Protein AF-A0A2X2DJV5-F1 (afdb_monomer)

Organism: Proteus mirabilis (NCBI:txid584)

pLDDT: mean 90.92, std 6.99, range [50.06, 97.56]

Nearest PDB structures (foldseek):
  5u4q-assembly1_A  TM=9.018E-01  e=4.861E-15  Klebsiella pneumoniae
  1g1a-assembly1_A  TM=9.309E-01  e=8.376E-04  Salmonella enterica subsp. enterica serovar Typhimurium
  2hun-assembly1_B  TM=9.393E-01  e=3.033E-03  Pyrococcus horikoshii OT3
  6bi4-assembly2_C  TM=9.392E-01  e=5.971E-03  Bacillus anthracis str. Ames
  6bi4-assembly2_B  TM=9.378E-01  e=7.317E-03  Bacillus anthracis str. Ames

Structure (mmCIF, N/CA/C/O backbone):
data_AF-A0A2X2DJV5-F1
#
_entry.id   AF-A0A2X2DJV5-F1
#
loop_
_atom_site.group_PDB
_atom_site.id
_atom_site.type_symbol
_atom_site.label_atom_id
_atom_site.label_alt_id
_atom_site.label_comp_id
_atom_site.label_asym_id
_atom_site.label_entity_id
_atom_site.label_seq_id
_atom_site.pdbx_PDB_ins_code
_atom_site.Cartn_x
_atom_site.Cartn_y
_atom_site.Cartn_z
_atom_site.occupancy
_atom_site.B_iso_or_equiv
_atom_site.auth_seq_id
_atom_site.auth_comp_id
_atom_site.auth_asym_id
_atom_site.auth_atom_id
_atom_site.pdbx_PDB_model_num
ATOM 1 N N . MET A 1 1 ? -0.285 15.770 4.497 1.00 50.06 1 MET A N 1
ATOM 2 C CA . MET A 1 1 ? -1.052 15.040 3.466 1.00 50.06 1 MET A CA 1
ATOM 3 C C . MET A 1 1 ? -1.429 16.051 2.405 1.00 50.06 1 MET A C 1
ATOM 5 O O . MET A 1 1 ? -1.905 17.113 2.800 1.00 50.06 1 MET A O 1
ATOM 9 N N . PRO A 1 2 ? -1.136 15.776 1.127 1.00 64.12 2 PRO A N 1
ATOM 10 C CA . PRO A 1 2 ? -1.117 14.438 0.515 1.00 64.12 2 PRO A CA 1
ATOM 11 C C . PRO A 1 2 ? 0.266 13.755 0.491 1.00 64.12 2 PRO A C 1
ATOM 13 O O . PRO A 1 2 ? 1.278 14.433 0.622 1.00 64.12 2 PRO A O 1
ATOM 16 N N . PHE A 1 3 ? 0.286 12.419 0.407 1.00 77.50 3 PHE A N 1
ATOM 17 C CA . PHE A 1 3 ? 1.484 11.607 0.129 1.00 77.50 3 PHE A CA 1
ATOM 18 C C . PHE A 1 3 ? 1.500 11.242 -1.360 1.00 77.50 3 PHE A C 1
ATOM 20 O O . PHE A 1 3 ? 0.428 11.032 -1.927 1.00 77.50 3 PHE A O 1
ATOM 27 N N . SER A 1 4 ? 2.679 11.136 -1.974 1.00 82.56 4 SER A N 1
ATOM 28 C CA . SER A 1 4 ? 2.832 10.755 -3.382 1.00 82.56 4 SER A CA 1
ATOM 29 C C . SER A 1 4 ? 3.599 9.435 -3.533 1.00 82.56 4 SER A C 1
ATOM 31 O O . SER A 1 4 ? 4.559 9.202 -2.795 1.00 82.56 4 SER A O 1
ATOM 33 N N . PRO A 1 5 ? 3.259 8.568 -4.508 1.00 79.25 5 PRO A N 1
ATOM 34 C CA . PRO A 1 5 ? 4.075 7.392 -4.820 1.00 79.25 5 PRO A CA 1
ATOM 35 C C . PRO A 1 5 ? 5.502 7.764 -5.251 1.00 79.25 5 PRO A C 1
ATOM 37 O O . PRO A 1 5 ? 6.432 6.985 -5.030 1.00 79.25 5 PRO A O 1
ATOM 40 N N . HIS A 1 6 ? 5.684 8.973 -5.792 1.00 84.12 6 HIS A N 1
ATOM 41 C CA . HIS A 1 6 ? 6.982 9.524 -6.173 1.00 84.12 6 HIS A CA 1
ATOM 42 C C . HIS A 1 6 ? 7.835 9.968 -4.974 1.00 84.12 6 HIS A C 1
ATOM 44 O O . HIS A 1 6 ? 9.038 10.182 -5.135 1.00 84.12 6 HIS A O 1
ATOM 50 N N . ASP A 1 7 ? 7.252 10.076 -3.776 1.00 83.69 7 ASP A N 1
ATOM 51 C CA . ASP A 1 7 ? 7.999 10.420 -2.571 1.00 83.69 7 ASP A CA 1
ATOM 52 C C . ASP A 1 7 ? 8.845 9.231 -2.094 1.00 83.69 7 ASP A C 1
ATOM 54 O O . ASP A 1 7 ? 8.448 8.059 -2.140 1.00 83.69 7 ASP A O 1
ATOM 58 N N . GLN A 1 8 ? 10.038 9.533 -1.586 1.00 80.81 8 GLN A N 1
ATOM 59 C CA . GLN A 1 8 ? 10.913 8.524 -1.001 1.00 80.81 8 GLN A CA 1
ATOM 60 C C . GLN A 1 8 ? 10.416 8.092 0.385 1.00 80.81 8 GLN A C 1
ATOM 62 O O . GLN A 1 8 ? 10.139 8.914 1.253 1.00 80.81 8 GLN A O 1
ATOM 67 N N . ALA A 1 9 ? 10.406 6.780 0.626 1.00 82.88 9 ALA A N 1
ATOM 68 C CA . ALA A 1 9 ? 10.042 6.168 1.907 1.00 82.88 9 ALA A CA 1
ATOM 69 C C . ALA A 1 9 ? 11.251 5.472 2.565 1.00 82.88 9 ALA A C 1
ATOM 71 O O . ALA A 1 9 ? 11.166 4.326 3.003 1.00 82.88 9 ALA A O 1
ATOM 72 N N . ASN A 1 10 ? 12.404 6.146 2.581 1.00 83.44 10 ASN A N 1
ATOM 73 C CA . ASN A 1 10 ? 13.694 5.545 2.952 1.00 83.44 10 ASN A CA 1
ATOM 74 C C . ASN A 1 10 ? 13.986 5.553 4.466 1.00 83.44 10 ASN A C 1
ATOM 76 O O . ASN A 1 10 ? 14.939 4.916 4.906 1.00 83.44 10 ASN A O 1
ATOM 80 N N . HIS A 1 11 ? 13.153 6.224 5.268 1.00 86.88 11 HIS A N 1
ATOM 81 C CA . HIS A 1 11 ? 13.310 6.336 6.724 1.00 86.88 11 HIS A CA 1
ATOM 82 C C . HIS A 1 11 ? 12.062 5.818 7.464 1.00 86.88 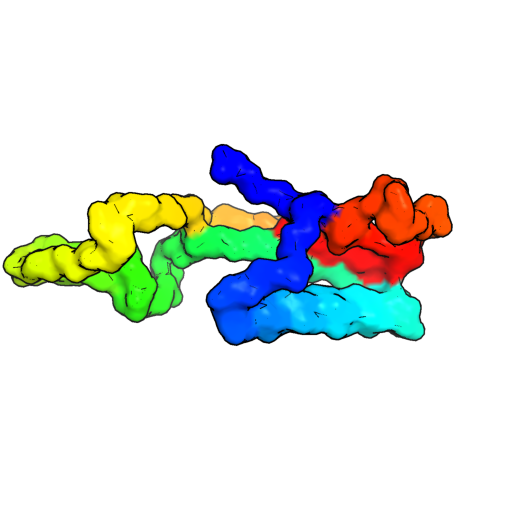11 HIS A C 1
ATOM 84 O O . HIS A 1 11 ? 11.270 6.608 7.982 1.00 86.88 11 HIS A O 1
ATOM 90 N N . PRO A 1 12 ? 11.830 4.492 7.488 1.00 87.56 12 PRO A N 1
ATOM 91 C CA . PRO A 1 12 ? 10.676 3.910 8.163 1.00 87.56 12 PRO A CA 1
ATOM 92 C C . PRO A 1 12 ? 10.778 4.069 9.686 1.00 87.56 12 PRO A C 1
ATOM 94 O O . PRO A 1 12 ? 11.773 3.696 10.298 1.00 87.56 12 PRO A O 1
ATOM 97 N N . VAL A 1 13 ? 9.706 4.557 10.314 1.00 88.75 13 VAL A N 1
ATOM 98 C CA . VAL A 1 13 ? 9.624 4.759 11.777 1.00 88.75 1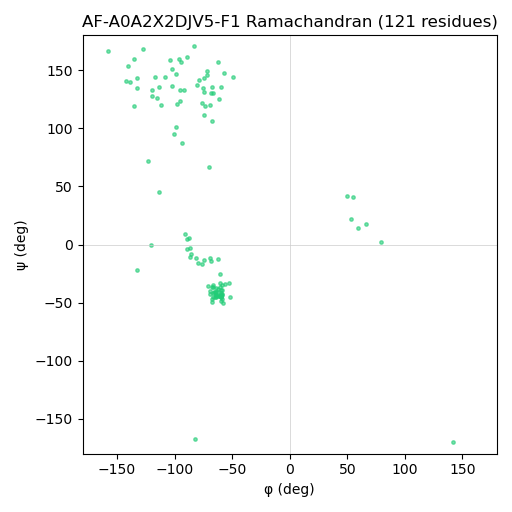3 VAL A CA 1
ATOM 99 C C . VAL A 1 13 ? 9.168 3.515 12.552 1.00 88.75 13 VAL A C 1
ATOM 101 O O . VAL A 1 13 ? 9.077 3.538 13.775 1.00 88.75 13 VAL A O 1
ATOM 104 N N . SER A 1 14 ? 8.845 2.422 11.856 1.00 89.75 14 SER A N 1
ATOM 105 C CA . SER A 1 14 ? 8.454 1.150 12.472 1.00 89.75 14 SER A CA 1
ATOM 106 C C . SER A 1 14 ? 9.058 -0.031 11.722 1.00 89.75 14 SER A C 1
ATOM 108 O O . SER A 1 14 ? 9.281 0.041 10.511 1.00 89.75 14 SER A O 1
ATOM 110 N N . LEU A 1 15 ? 9.257 -1.149 12.425 1.00 93.00 15 LEU A N 1
ATOM 111 C CA . LEU A 1 15 ? 9.753 -2.382 11.813 1.00 93.00 15 LEU A CA 1
ATOM 112 C C . LEU A 1 15 ? 8.813 -2.886 10.708 1.00 93.00 15 LEU A C 1
ATOM 114 O O . LEU A 1 15 ? 9.274 -3.308 9.656 1.00 93.00 15 LEU A O 1
ATOM 118 N N . TYR A 1 16 ? 7.498 -2.775 10.905 1.00 91.69 16 TYR A N 1
ATOM 119 C CA . TYR A 1 16 ? 6.515 -3.113 9.873 1.00 91.69 16 TYR A CA 1
ATOM 120 C C . TYR A 1 16 ? 6.683 -2.254 8.609 1.00 91.69 16 TYR A C 1
ATOM 122 O O . TYR A 1 16 ? 6.669 -2.777 7.498 1.00 91.69 16 TYR A O 1
ATOM 130 N N . ALA A 1 17 ? 6.887 -0.941 8.754 1.00 90.62 17 ALA A N 1
ATOM 131 C CA . ALA A 1 17 ? 7.152 -0.079 7.602 1.00 90.62 17 ALA A CA 1
ATOM 132 C C . ALA A 1 17 ? 8.471 -0.461 6.904 1.00 90.62 17 ALA A C 1
ATOM 134 O O . ALA A 1 17 ? 8.532 -0.478 5.676 1.00 90.62 17 ALA A O 1
ATOM 135 N N . ALA A 1 18 ? 9.497 -0.839 7.673 1.00 94.00 18 ALA A N 1
ATOM 136 C CA . ALA A 1 18 ? 10.769 -1.300 7.127 1.00 94.00 18 ALA A CA 1
ATOM 137 C C . ALA A 1 18 ? 10.621 -2.597 6.318 1.00 94.00 18 ALA A C 1
ATOM 139 O O . ALA A 1 18 ? 11.157 -2.685 5.215 1.00 94.00 18 ALA A O 1
ATOM 140 N N . THR A 1 19 ? 9.848 -3.578 6.798 1.00 96.12 19 THR A N 1
ATOM 141 C CA . THR A 1 19 ? 9.624 -4.827 6.049 1.00 96.12 19 THR A CA 1
ATOM 142 C C . THR A 1 19 ? 8.827 -4.594 4.768 1.00 96.12 19 THR A C 1
ATOM 144 O O . THR A 1 19 ? 9.136 -5.193 3.738 1.00 96.12 19 THR A O 1
ATOM 147 N N . LYS A 1 20 ? 7.851 -3.676 4.779 1.00 93.88 20 LYS A N 1
ATOM 148 C CA . LYS A 1 20 ? 7.135 -3.272 3.559 1.00 93.88 20 LYS A CA 1
ATOM 149 C C . LYS A 1 20 ? 8.051 -2.577 2.557 1.00 93.88 20 LYS A C 1
ATOM 151 O O . LYS A 1 20 ? 7.981 -2.898 1.373 1.00 93.88 20 LYS A O 1
ATOM 156 N N . LYS A 1 21 ? 8.959 -1.710 3.015 1.00 93.69 21 LYS A N 1
ATOM 157 C CA . LYS A 1 21 ? 9.937 -1.083 2.120 1.00 93.69 21 LYS A CA 1
ATOM 158 C C . LYS A 1 21 ? 10.934 -2.093 1.551 1.00 93.69 21 LYS A C 1
ATOM 160 O O . LYS A 1 21 ? 11.224 -2.049 0.359 1.00 93.69 21 LYS A O 1
ATOM 165 N N . ALA A 1 22 ? 11.413 -3.027 2.371 1.00 95.25 22 ALA A N 1
ATOM 166 C CA . ALA A 1 22 ? 12.283 -4.108 1.916 1.00 95.25 22 ALA A CA 1
ATOM 167 C C . ALA A 1 22 ? 11.610 -4.957 0.825 1.00 95.25 22 ALA A C 1
ATOM 169 O O . ALA A 1 22 ? 12.256 -5.304 -0.158 1.00 95.25 22 ALA A O 1
ATOM 170 N N . ASN A 1 23 ? 10.306 -5.228 0.945 1.00 96.12 23 ASN A N 1
ATOM 171 C CA . ASN A 1 23 ? 9.546 -5.929 -0.089 1.00 96.12 23 ASN A CA 1
ATOM 172 C C . ASN A 1 23 ? 9.551 -5.197 -1.442 1.00 96.12 23 ASN A C 1
ATOM 174 O O . ASN A 1 23 ? 9.775 -5.837 -2.464 1.00 96.12 23 ASN A O 1
ATOM 178 N N . GLU A 1 24 ? 9.362 -3.872 -1.461 1.00 95.06 24 GLU A N 1
ATOM 179 C CA . GLU A 1 24 ? 9.463 -3.086 -2.706 1.00 95.06 24 GLU A CA 1
ATOM 180 C C . GLU A 1 24 ? 10.851 -3.213 -3.350 1.00 95.06 24 GLU A C 1
ATOM 182 O O . GLU A 1 24 ? 10.963 -3.418 -4.555 1.00 95.06 24 GLU A O 1
ATOM 187 N N . LEU A 1 25 ? 11.916 -3.136 -2.543 1.00 94.81 25 LEU A N 1
ATOM 188 C CA . LEU A 1 25 ? 13.295 -3.250 -3.030 1.00 94.81 25 LEU A CA 1
ATOM 189 C C . LEU A 1 25 ? 13.598 -4.643 -3.596 1.00 94.81 25 LEU A C 1
ATOM 191 O 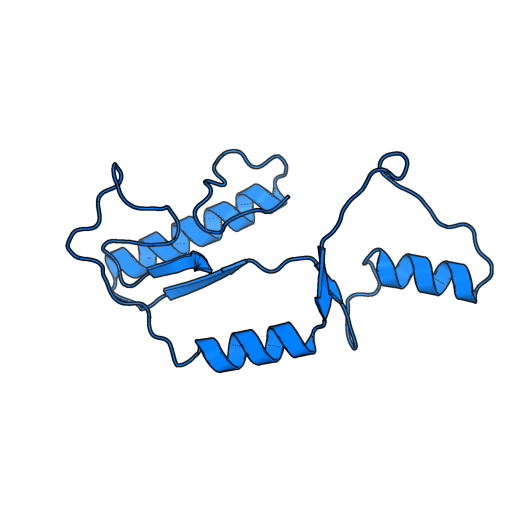O . LEU A 1 25 ? 14.252 -4.763 -4.633 1.00 94.81 25 LEU A O 1
ATOM 195 N N . MET A 1 26 ? 13.105 -5.696 -2.938 1.00 97.31 26 MET A N 1
ATOM 196 C CA . MET A 1 26 ? 13.237 -7.068 -3.430 1.00 97.31 26 MET A CA 1
ATOM 197 C C . MET A 1 26 ? 12.488 -7.254 -4.754 1.00 97.31 26 MET A C 1
ATOM 199 O O . MET A 1 26 ? 13.051 -7.811 -5.694 1.00 97.31 26 MET A O 1
ATOM 203 N N . ALA A 1 27 ? 11.258 -6.743 -4.856 1.00 96.94 27 ALA A N 1
ATOM 204 C CA . ALA A 1 27 ? 10.446 -6.828 -6.067 1.00 96.94 27 ALA A CA 1
ATOM 205 C C . ALA A 1 27 ? 11.093 -6.083 -7.249 1.00 96.94 27 ALA A C 1
ATOM 207 O O . ALA A 1 27 ? 11.198 -6.629 -8.347 1.00 96.94 27 ALA A O 1
ATOM 208 N N . HIS A 1 28 ? 11.606 -4.873 -7.008 1.00 95.56 28 HIS A N 1
ATOM 209 C CA . HIS A 1 28 ? 12.373 -4.115 -7.998 1.00 95.56 28 HIS A CA 1
ATOM 210 C C . HIS A 1 28 ? 13.620 -4.875 -8.468 1.00 95.56 28 HIS A C 1
ATOM 212 O O . HIS A 1 28 ? 13.837 -5.010 -9.672 1.00 95.56 28 HIS A O 1
ATOM 218 N N . SER A 1 29 ? 14.392 -5.438 -7.533 1.00 96.38 29 SER A N 1
ATOM 219 C CA . SER A 1 29 ? 15.600 -6.209 -7.856 1.00 96.38 29 SER A CA 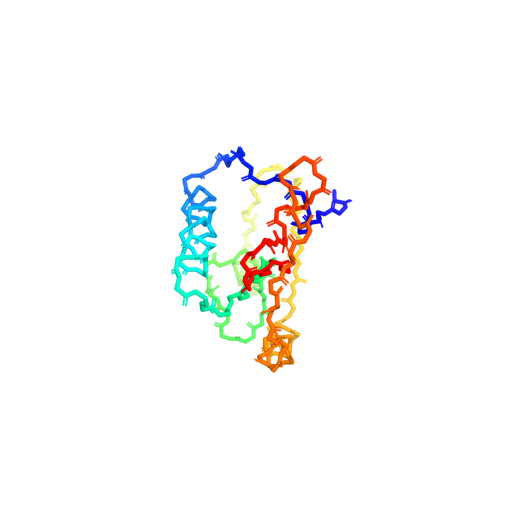1
ATOM 220 C C . SER A 1 29 ? 15.276 -7.417 -8.737 1.00 96.38 29 SER A C 1
ATOM 222 O O . SER A 1 29 ? 15.952 -7.651 -9.733 1.00 96.38 29 SER A O 1
ATOM 224 N N . TYR A 1 30 ? 14.207 -8.155 -8.423 1.00 97.56 30 TYR A N 1
ATOM 225 C CA . TYR A 1 30 ? 13.747 -9.280 -9.243 1.00 97.56 30 TYR A CA 1
ATOM 226 C C . TYR A 1 30 ? 13.289 -8.842 -10.638 1.00 97.56 30 TYR A C 1
ATOM 228 O O . TYR A 1 30 ? 13.652 -9.476 -11.628 1.00 97.56 30 TYR A O 1
ATOM 236 N N . SER A 1 31 ? 12.532 -7.747 -10.734 1.00 97.31 31 SER A N 1
ATOM 237 C CA . SER A 1 31 ? 12.116 -7.182 -12.021 1.00 97.31 31 SER A CA 1
ATOM 238 C C . SER A 1 31 ? 13.322 -6.799 -12.882 1.00 97.31 31 SER A C 1
ATOM 240 O O . SER A 1 31 ? 13.360 -7.106 -14.070 1.00 97.31 31 SER A O 1
ATOM 242 N N . HIS A 1 32 ? 14.349 -6.200 -12.277 1.00 95.00 32 HIS A N 1
ATOM 243 C CA . HIS A 1 32 ? 15.570 -5.811 -12.976 1.00 95.00 32 HIS A CA 1
ATOM 244 C C . HIS A 1 32 ? 16.411 -7.014 -13.425 1.00 95.00 32 HIS A C 1
ATOM 246 O O . HIS A 1 32 ? 16.908 -7.031 -14.546 1.00 95.00 32 HIS A O 1
ATOM 252 N N . LEU A 1 33 ? 16.559 -8.029 -12.568 1.00 96.94 33 LEU A N 1
ATOM 253 C CA . LEU A 1 33 ? 17.369 -9.216 -12.861 1.00 96.94 33 LEU A CA 1
ATOM 254 C C . LEU A 1 33 ? 16.733 -10.134 -13.910 1.00 96.94 33 LEU A C 1
ATOM 256 O O . LEU A 1 33 ? 17.451 -10.742 -14.701 1.00 96.94 33 LEU A O 1
ATOM 260 N N . TYR A 1 34 ? 15.404 -10.254 -13.904 1.00 97.50 34 TYR A N 1
ATOM 261 C CA . TYR A 1 34 ? 14.695 -11.275 -14.681 1.00 97.50 34 TYR A CA 1
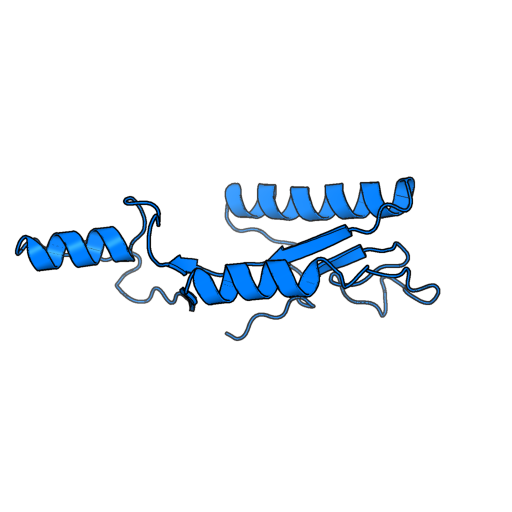ATOM 262 C C . TYR A 1 34 ? 13.705 -10.709 -15.702 1.00 97.50 34 TYR A C 1
ATOM 264 O O . TYR A 1 34 ? 13.044 -11.475 -16.397 1.00 97.50 34 TYR A O 1
ATOM 272 N N . GLY A 1 35 ? 13.567 -9.385 -15.793 1.00 95.88 35 GLY A N 1
ATOM 273 C CA . GLY A 1 35 ? 12.636 -8.737 -16.717 1.00 95.88 35 GLY A CA 1
ATOM 274 C C . GLY A 1 35 ? 11.162 -9.000 -16.402 1.00 95.88 35 GLY A C 1
ATOM 275 O O . GLY A 1 35 ? 10.319 -8.812 -17.274 1.00 95.88 35 GLY A O 1
ATOM 276 N N . ILE A 1 36 ? 10.836 -9.445 -15.184 1.00 96.75 36 ILE A N 1
ATOM 277 C CA . ILE A 1 36 ? 9.459 -9.750 -14.780 1.00 96.75 36 ILE A CA 1
ATOM 278 C C . ILE A 1 36 ? 8.701 -8.429 -14.573 1.00 96.75 36 ILE A C 1
ATOM 280 O O . ILE A 1 36 ? 9.094 -7.646 -13.694 1.00 96.75 36 ILE A O 1
ATOM 284 N N . PRO A 1 37 ? 7.614 -8.161 -15.325 1.00 96.88 37 PRO A N 1
ATOM 285 C CA . PRO A 1 37 ? 6.813 -6.964 -15.115 1.00 96.88 37 PRO A CA 1
ATOM 286 C C . PRO A 1 37 ? 6.209 -6.952 -13.713 1.00 96.88 37 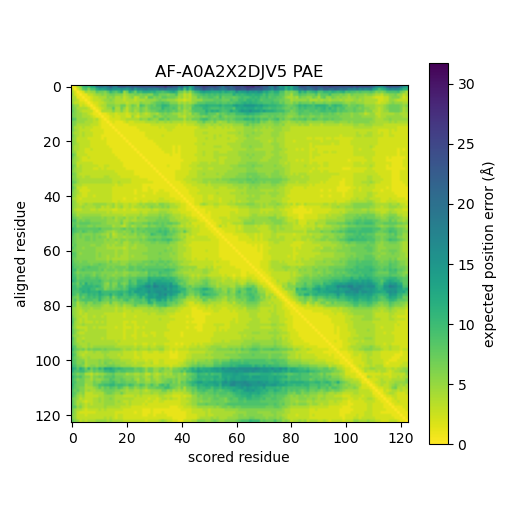PRO A C 1
ATOM 288 O O . PRO A 1 37 ? 5.573 -7.917 -13.296 1.00 96.88 37 PRO A O 1
ATOM 291 N N . THR A 1 38 ? 6.451 -5.880 -12.964 1.00 97.56 38 THR A N 1
ATOM 292 C CA . THR A 1 38 ? 6.121 -5.816 -11.537 1.00 97.56 38 THR A CA 1
ATOM 293 C C . THR A 1 38 ? 5.462 -4.490 -11.183 1.00 97.56 38 THR A C 1
ATOM 295 O O . THR A 1 38 ? 6.071 -3.428 -11.305 1.00 97.56 38 THR A O 1
ATOM 298 N N . THR A 1 39 ? 4.229 -4.567 -10.686 1.00 97.12 39 THR A N 1
ATOM 299 C CA . THR A 1 39 ? 3.461 -3.415 -10.204 1.00 97.12 39 THR A CA 1
ATOM 300 C C . THR A 1 39 ? 3.284 -3.515 -8.690 1.00 97.12 39 THR A C 1
ATOM 302 O O . THR A 1 39 ? 2.713 -4.480 -8.185 1.00 97.12 39 THR A O 1
ATOM 305 N N . GLY A 1 40 ? 3.782 -2.525 -7.953 1.00 95.81 40 GLY A N 1
ATOM 306 C CA . GLY A 1 40 ? 3.553 -2.360 -6.520 1.00 95.81 40 GLY A CA 1
ATOM 307 C C . GLY A 1 40 ? 2.397 -1.398 -6.263 1.00 95.81 40 GLY A C 1
ATOM 308 O O . GLY A 1 40 ? 2.369 -0.317 -6.838 1.00 95.81 40 GLY A O 1
ATOM 309 N N . LEU A 1 41 ? 1.466 -1.771 -5.383 1.00 94.75 41 LEU A N 1
ATOM 310 C CA . LEU A 1 41 ? 0.325 -0.934 -4.994 1.00 94.75 41 LEU A CA 1
ATOM 311 C C . LEU A 1 41 ? 0.432 -0.557 -3.514 1.00 94.75 41 LEU A C 1
ATOM 313 O O . LEU A 1 41 ? 0.554 -1.438 -2.654 1.00 94.75 41 LEU A O 1
ATOM 317 N N . ARG A 1 42 ? 0.377 0.740 -3.198 1.00 93.00 42 ARG A N 1
ATOM 318 C CA . ARG A 1 42 ? 0.409 1.246 -1.818 1.00 93.00 42 ARG A CA 1
ATOM 319 C C . ARG A 1 42 ? -0.991 1.603 -1.332 1.00 93.00 42 ARG A C 1
ATOM 321 O O . ARG A 1 42 ? -1.476 2.712 -1.523 1.00 93.00 42 ARG A O 1
ATOM 328 N N . PHE A 1 43 ? -1.633 0.670 -0.639 1.00 91.81 43 PHE A N 1
ATOM 329 C CA . PHE A 1 43 ? -2.951 0.924 -0.061 1.00 91.81 43 PHE A CA 1
ATOM 330 C C . PHE A 1 43 ? -2.885 1.733 1.234 1.00 91.81 43 PHE A C 1
ATOM 332 O O . PHE A 1 43 ? -2.037 1.502 2.102 1.00 91.81 43 PHE A O 1
ATOM 339 N N . PHE A 1 44 ? -3.852 2.637 1.381 1.00 89.44 44 PHE A N 1
ATOM 340 C CA . PHE A 1 44 ? -4.198 3.258 2.654 1.00 89.44 44 PHE A CA 1
ATOM 341 C C . PHE A 1 44 ? -5.126 2.338 3.461 1.00 89.44 44 PHE A C 1
ATOM 343 O O . PHE A 1 44 ? -5.237 1.141 3.187 1.00 89.44 44 PHE A O 1
ATOM 350 N N . THR A 1 45 ? -5.739 2.851 4.528 1.00 90.31 45 THR A N 1
ATOM 351 C CA . THR A 1 45 ? -6.504 2.015 5.458 1.00 90.31 45 THR A CA 1
ATOM 352 C C . THR A 1 45 ? -7.756 1.478 4.769 1.00 90.31 45 THR A C 1
ATOM 354 O O . THR A 1 45 ? -8.716 2.209 4.562 1.00 90.31 45 THR A O 1
ATOM 357 N N . VAL A 1 46 ? -7.773 0.192 4.431 1.00 93.44 46 VAL A N 1
ATOM 358 C CA . VAL A 1 46 ? -8.933 -0.420 3.769 1.00 93.44 46 VAL A CA 1
ATOM 359 C C . VAL A 1 46 ? -10.022 -0.758 4.789 1.00 93.44 46 VAL A C 1
ATOM 361 O O . VAL A 1 46 ? -9.722 -1.283 5.864 1.00 93.44 46 VAL A O 1
ATOM 364 N N . TYR A 1 47 ? -11.284 -0.482 4.458 1.00 94.19 47 TYR A N 1
ATOM 365 C CA . TYR A 1 47 ? -12.445 -0.859 5.270 1.00 94.19 47 TYR A CA 1
ATOM 366 C C . TYR A 1 47 ? -13.581 -1.441 4.424 1.00 94.19 47 TYR A C 1
ATOM 368 O O . TYR A 1 47 ? -13.653 -1.208 3.223 1.00 94.19 47 TYR A O 1
ATOM 376 N N . GLY A 1 48 ? -14.486 -2.186 5.061 1.00 93.50 48 GLY A N 1
ATOM 377 C CA . GLY A 1 48 ? -15.656 -2.776 4.411 1.00 93.50 48 GLY A CA 1
ATOM 378 C C . GLY A 1 48 ? -15.973 -4.182 4.925 1.00 93.50 48 GLY A C 1
ATOM 379 O O . GLY A 1 48 ? -15.393 -4.613 5.930 1.00 93.50 48 GLY A O 1
ATOM 380 N N . PRO A 1 49 ? -16.898 -4.899 4.265 1.00 93.69 49 PRO A N 1
ATOM 381 C CA . PRO A 1 49 ? -17.202 -6.295 4.563 1.00 93.69 49 PRO A CA 1
ATOM 382 C C . PRO A 1 49 ? -15.940 -7.162 4.645 1.00 93.69 49 PRO A C 1
ATOM 384 O O . PRO A 1 49 ? -14.970 -6.941 3.925 1.00 93.69 49 PRO A O 1
ATOM 387 N N . TRP A 1 50 ? -15.948 -8.135 5.561 1.00 91.50 50 TRP A N 1
ATOM 388 C CA . TRP A 1 50 ? -14.813 -9.034 5.839 1.00 91.50 50 TRP A CA 1
ATOM 389 C C . TRP A 1 50 ? -13.514 -8.341 6.281 1.00 91.50 50 TRP A C 1
ATOM 391 O O . TRP A 1 50 ? -12.454 -8.966 6.326 1.00 91.50 50 TRP A O 1
ATOM 401 N N . GLY A 1 51 ? -13.587 -7.062 6.656 1.00 88.62 51 GLY A N 1
ATOM 402 C CA . GLY A 1 51 ? -12.473 -6.358 7.270 1.00 88.62 51 GLY A CA 1
ATOM 403 C C . GLY A 1 51 ? -12.059 -6.984 8.605 1.00 88.62 51 GLY A C 1
ATOM 404 O O . GLY A 1 51 ? -12.829 -7.683 9.271 1.00 88.62 51 GLY A O 1
ATOM 405 N N . ARG A 1 52 ? -10.809 -6.744 9.010 1.00 91.50 52 ARG A N 1
ATOM 406 C CA . ARG A 1 52 ? -10.278 -7.382 10.216 1.00 91.50 52 ARG A CA 1
ATOM 407 C C . ARG A 1 52 ? -10.866 -6.748 11.486 1.00 91.50 52 ARG A C 1
ATOM 409 O O . ARG A 1 52 ? -10.808 -5.523 11.631 1.00 91.50 52 ARG A O 1
ATOM 416 N N . PRO A 1 53 ? -11.360 -7.550 12.445 1.00 89.75 53 PRO A N 1
ATOM 417 C CA . PRO A 1 53 ? -12.062 -7.045 13.628 1.00 89.75 53 PRO A CA 1
ATOM 418 C C . PRO A 1 53 ? -11.162 -6.269 14.603 1.00 89.75 53 PRO A C 1
ATOM 420 O O . PRO A 1 53 ? -11.662 -5.581 15.490 1.00 89.75 53 PRO A O 1
ATOM 423 N N . ASP A 1 54 ? -9.838 -6.369 14.464 1.00 88.50 54 ASP A N 1
ATOM 424 C CA . ASP A 1 54 ? -8.854 -5.657 15.280 1.00 88.50 54 ASP A CA 1
ATOM 425 C C . ASP A 1 54 ? -8.615 -4.202 14.834 1.00 88.50 54 ASP A C 1
ATOM 427 O O . ASP A 1 54 ? -7.996 -3.432 15.579 1.00 88.50 54 ASP A O 1
ATOM 431 N N . MET A 1 55 ? -9.112 -3.808 13.655 1.00 90.25 55 MET A N 1
ATOM 432 C CA . MET A 1 55 ? -8.951 -2.453 13.124 1.00 90.25 55 MET A CA 1
ATOM 433 C C . MET A 1 55 ? -9.808 -1.431 13.879 1.00 90.25 55 MET A C 1
ATOM 435 O O . MET A 1 55 ? -10.904 -1.732 14.353 1.00 90.25 55 MET A O 1
ATOM 439 N N . ALA A 1 56 ? -9.306 -0.193 13.950 1.00 88.81 56 ALA A N 1
ATOM 440 C CA . ALA A 1 56 ? -9.901 0.888 14.738 1.00 88.81 56 ALA A CA 1
ATOM 441 C C . ALA A 1 56 ? -11.398 1.089 14.456 1.00 88.81 56 ALA A C 1
ATOM 443 O O . ALA A 1 56 ? -12.181 1.154 15.395 1.00 88.81 56 ALA A O 1
ATOM 444 N N . LEU A 1 57 ? -11.810 1.093 13.184 1.00 89.00 57 LEU A N 1
ATOM 445 C CA . LEU A 1 57 ? -13.213 1.282 12.806 1.00 89.00 57 LEU A CA 1
ATOM 446 C C . LEU A 1 57 ? -14.143 0.213 13.405 1.00 89.00 57 LEU A C 1
ATOM 448 O O . LEU A 1 57 ? -15.169 0.558 13.978 1.00 89.00 57 LEU A O 1
ATOM 452 N N . PHE A 1 58 ? -13.753 -1.067 13.382 1.00 90.75 58 PHE A N 1
ATOM 453 C CA . PHE A 1 58 ? -14.557 -2.147 13.959 1.00 90.75 58 PHE A CA 1
ATOM 454 C C . PHE A 1 58 ? -14.599 -2.063 15.480 1.00 90.75 58 PHE A C 1
ATOM 456 O O . PHE A 1 58 ? -15.660 -2.257 16.074 1.00 90.75 58 PHE A O 1
ATOM 463 N N . LYS A 1 59 ? -13.468 -1.734 16.116 1.00 91.75 59 LYS A N 1
ATOM 464 C CA . LYS A 1 59 ? -13.410 -1.510 17.566 1.00 91.75 59 LYS A CA 1
ATOM 465 C C . LYS A 1 59 ? -14.334 -0.370 17.987 1.00 91.75 59 LYS A C 1
ATOM 467 O O . LYS A 1 59 ? -15.100 -0.536 18.931 1.00 91.75 59 LYS A O 1
ATOM 472 N N . PHE A 1 60 ? -14.308 0.744 17.260 1.00 92.31 60 PHE A N 1
ATOM 473 C CA . PHE A 1 60 ? -15.124 1.918 17.556 1.00 92.31 60 PHE A CA 1
ATOM 474 C C . PHE A 1 60 ? -16.609 1.629 17.343 1.00 92.31 60 PHE A C 1
ATOM 476 O O . PHE A 1 60 ? -17.400 1.839 18.256 1.00 92.31 60 PHE A O 1
ATOM 483 N N . THR A 1 61 ? -16.993 1.059 16.197 1.00 93.19 61 THR A N 1
ATOM 484 C CA . THR A 1 61 ? -18.387 0.673 15.933 1.00 93.19 61 THR A CA 1
ATOM 485 C C . THR A 1 61 ? -18.905 -0.319 16.976 1.00 93.19 61 THR A C 1
ATOM 487 O O . THR A 1 61 ? -20.007 -0.147 17.492 1.00 93.19 61 THR A O 1
ATOM 490 N N . LYS A 1 62 ? -18.103 -1.323 17.358 1.00 93.62 62 LYS A N 1
ATOM 491 C CA . LYS A 1 62 ? -18.472 -2.291 18.402 1.00 93.62 62 LYS A CA 1
ATOM 492 C C . LYS A 1 62 ? -18.641 -1.633 19.773 1.00 93.62 62 LYS A C 1
ATOM 494 O O . LYS A 1 62 ? -19.554 -2.011 20.504 1.00 93.62 62 LYS A O 1
ATOM 499 N N . ALA A 1 63 ? -17.776 -0.688 20.138 1.00 95.50 63 ALA A N 1
ATOM 500 C CA . ALA A 1 63 ? -17.888 0.044 21.396 1.00 95.50 63 ALA A CA 1
ATOM 501 C C . ALA A 1 63 ? -19.166 0.895 21.430 1.00 95.50 63 ALA A C 1
ATOM 503 O O . ALA A 1 63 ? -19.924 0.800 22.391 1.00 95.50 63 ALA A O 1
ATOM 504 N N . ILE A 1 64 ? -19.465 1.618 20.344 1.00 95.88 64 ILE A N 1
ATOM 505 C CA . ILE A 1 64 ? -20.681 2.435 20.204 1.00 95.88 64 ILE A CA 1
ATOM 506 C C . ILE A 1 64 ? -21.942 1.578 20.367 1.00 95.88 64 ILE A C 1
ATOM 508 O O . ILE A 1 64 ? -22.802 1.906 21.179 1.00 95.88 64 ILE A O 1
ATOM 512 N N . ILE A 1 65 ? -22.034 0.454 19.646 1.00 96.94 65 ILE A N 1
ATOM 513 C CA . ILE A 1 65 ? -23.201 -0.445 19.702 1.00 96.94 65 ILE A CA 1
ATOM 514 C C . ILE A 1 65 ? -23.414 -1.006 21.116 1.00 96.94 65 ILE A C 1
ATOM 516 O O . ILE A 1 65 ? -24.550 -1.152 21.557 1.00 96.94 65 ILE A O 1
ATOM 520 N N . ASN A 1 66 ? -22.332 -1.302 21.839 1.00 97.31 66 ASN A N 1
ATOM 521 C CA . ASN A 1 66 ? -22.388 -1.872 23.188 1.00 97.31 66 ASN A CA 1
ATOM 522 C C . ASN A 1 66 ? -22.392 -0.816 24.308 1.00 97.31 66 ASN A C 1
ATOM 524 O O . ASN A 1 66 ? -22.220 -1.174 25.477 1.00 97.31 66 ASN A O 1
ATOM 528 N N . ASN A 1 67 ? -22.536 0.469 23.965 1.00 96.81 67 ASN A N 1
ATOM 529 C CA . ASN A 1 67 ? -22.455 1.595 24.896 1.00 96.81 67 ASN A CA 1
ATOM 530 C C . ASN A 1 67 ? -21.200 1.547 25.798 1.00 96.81 67 ASN A C 1
ATOM 532 O O . ASN A 1 67 ? -21.270 1.764 27.007 1.00 96.81 67 ASN A O 1
ATOM 536 N N . GLN A 1 68 ? -20.056 1.194 25.207 1.00 97.56 68 GLN A N 1
ATOM 537 C CA . GLN A 1 68 ? -18.752 1.144 25.867 1.00 97.56 68 GLN A CA 1
ATOM 538 C C . GLN A 1 68 ? -17.911 2.376 25.503 1.00 97.56 68 GLN A C 1
ATOM 540 O O . GLN A 1 68 ? -18.049 2.903 24.394 1.00 97.56 68 GLN A O 1
ATOM 545 N N . PRO A 1 69 ? -17.003 2.821 26.391 1.00 94.81 69 PRO A N 1
ATOM 546 C CA . PRO A 1 69 ? -16.040 3.869 26.069 1.00 94.81 69 PRO A CA 1
ATOM 547 C C . PRO A 1 69 ? -15.177 3.516 24.849 1.00 94.81 69 PRO A C 1
ATOM 549 O O . PRO A 1 69 ? -14.848 2.352 24.616 1.00 94.81 69 PRO A O 1
ATOM 552 N N . ILE A 1 70 ? -14.794 4.536 24.079 1.00 92.69 70 ILE A N 1
ATOM 553 C CA . ILE A 1 70 ? -13.878 4.396 22.943 1.00 92.69 70 ILE A CA 1
ATOM 554 C C . ILE A 1 70 ? -12.458 4.712 23.408 1.00 92.69 70 ILE A C 1
ATOM 556 O O . ILE A 1 70 ? -12.187 5.818 23.874 1.00 92.69 70 ILE A O 1
ATOM 560 N N . ASP A 1 71 ? -11.541 3.770 23.205 1.00 87.44 71 ASP A N 1
ATOM 561 C CA . ASP A 1 71 ? -10.118 3.992 23.447 1.00 87.44 71 ASP A CA 1
ATOM 562 C C . ASP A 1 71 ? -9.517 4.872 22.346 1.00 87.44 71 ASP A C 1
ATOM 564 O O . ASP A 1 71 ? -9.379 4.462 21.187 1.00 87.44 71 ASP A O 1
ATOM 568 N N . ILE A 1 72 ? -9.144 6.097 22.713 1.00 85.12 72 ILE A N 1
ATOM 569 C CA . ILE A 1 72 ? -8.504 7.054 21.813 1.00 85.12 72 ILE A CA 1
ATOM 570 C C . ILE A 1 72 ? -6.992 7.007 22.024 1.00 85.12 72 ILE A C 1
ATOM 572 O O . ILE A 1 72 ? -6.480 7.290 23.105 1.00 85.12 72 ILE A O 1
ATOM 576 N N . TYR A 1 73 ? -6.264 6.701 20.955 1.00 82.94 73 TYR A N 1
ATOM 577 C CA . TYR A 1 73 ? -4.804 6.736 20.933 1.00 82.94 73 TYR A CA 1
ATOM 578 C C . TYR A 1 73 ? -4.296 8.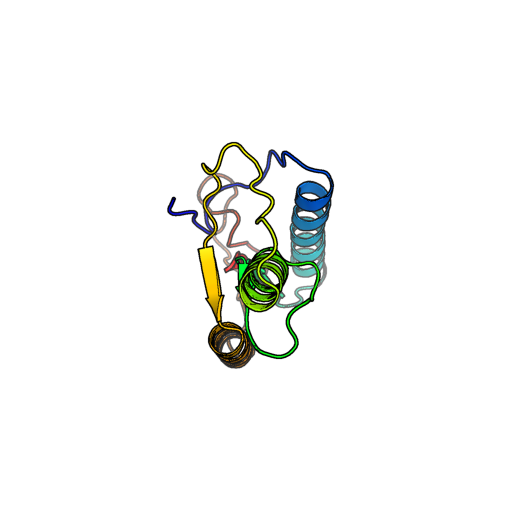069 20.370 1.00 82.94 73 TYR A C 1
ATOM 580 O O . TYR A 1 73 ? -5.007 8.762 19.638 1.00 82.94 73 TYR A O 1
ATOM 588 N N . ASN A 1 74 ? -3.040 8.414 20.675 1.00 80.31 74 ASN A N 1
ATOM 589 C CA . ASN A 1 74 ? -2.364 9.605 20.143 1.00 80.31 74 ASN A CA 1
ATOM 590 C C . ASN A 1 74 ? -3.134 10.918 20.399 1.00 80.31 74 ASN A C 1
ATOM 592 O O . ASN A 1 74 ? -3.270 11.742 19.497 1.00 80.31 74 ASN A O 1
ATOM 596 N N . HIS A 1 75 ? -3.705 11.067 21.601 1.00 84.44 75 HIS A N 1
ATOM 597 C CA . HIS A 1 75 ? -4.452 12.258 22.038 1.00 84.44 75 HIS A CA 1
ATOM 598 C C . HIS A 1 75 ? -5.586 12.702 21.089 1.00 84.44 75 HIS A C 1
ATOM 600 O O . HIS A 1 75 ? -5.996 13.855 21.111 1.00 84.44 75 HIS A O 1
ATOM 606 N N . GLY A 1 76 ? -6.101 11.798 20.247 1.00 78.81 76 GLY A N 1
ATOM 607 C CA . GLY A 1 76 ? -7.148 12.114 19.270 1.00 78.81 76 GLY A CA 1
ATOM 608 C C . GLY A 1 76 ? -6.654 12.818 18.003 1.00 78.81 76 GLY A C 1
ATOM 609 O O . GLY A 1 76 ? -7.451 13.092 17.113 1.00 78.81 76 GLY A O 1
ATOM 610 N N . GLU A 1 77 ? -5.349 13.049 17.856 1.00 80.69 77 GLU A N 1
ATOM 611 C CA . GLU A 1 77 ? -4.774 13.745 16.695 1.00 80.69 77 GLU A CA 1
ATOM 612 C C . GLU A 1 77 ? -4.457 12.806 15.519 1.00 80.69 77 GLU A C 1
ATOM 614 O O . GLU A 1 77 ? -3.859 13.197 14.513 1.00 80.69 77 GLU A O 1
ATOM 619 N N . MET A 1 78 ? -4.828 11.529 15.634 1.00 78.31 78 MET A N 1
ATOM 620 C CA . MET A 1 78 ? -4.555 10.544 14.599 1.00 78.31 78 MET A CA 1
ATOM 621 C C . MET A 1 78 ? -5.395 10.820 13.347 1.00 78.31 78 MET A C 1
ATOM 623 O O . MET A 1 78 ? -6.618 10.727 13.366 1.00 78.31 78 MET A O 1
ATOM 627 N N . LYS A 1 79 ? -4.718 11.059 12.221 1.00 80.00 79 LYS A N 1
ATOM 628 C CA . LYS A 1 79 ? -5.338 11.118 10.892 1.00 80.00 79 LYS A CA 1
ATOM 629 C C . LYS A 1 79 ? -5.075 9.820 10.134 1.00 80.00 79 LYS A C 1
ATOM 631 O O . LYS A 1 79 ? -3.964 9.276 10.162 1.00 80.00 79 LYS A O 1
ATOM 636 N N . ARG A 1 80 ? -6.110 9.303 9.479 1.00 83.12 80 ARG A N 1
ATOM 637 C CA . ARG A 1 80 ? -6.053 8.128 8.606 1.00 83.12 80 ARG A CA 1
ATOM 638 C C . ARG A 1 80 ? -6.895 8.404 7.377 1.00 83.12 80 ARG A C 1
ATOM 640 O O . ARG A 1 80 ? -7.968 8.983 7.493 1.00 83.12 80 ARG A O 1
ATOM 647 N N . ASP A 1 81 ? -6.373 7.978 6.240 1.00 87.25 81 ASP A N 1
ATOM 648 C CA . ASP A 1 81 ? -7.129 7.907 5.002 1.00 87.25 81 ASP A CA 1
ATOM 649 C C . ASP A 1 81 ? -7.748 6.509 4.903 1.00 87.25 81 ASP A C 1
ATOM 651 O O . ASP A 1 81 ? -7.065 5.515 5.205 1.00 87.25 81 ASP A O 1
ATOM 655 N N . PHE A 1 82 ? -9.037 6.460 4.572 1.00 90.31 82 PHE A N 1
ATOM 656 C CA . PHE A 1 82 ? -9.833 5.242 4.512 1.00 90.31 82 PHE A CA 1
ATOM 657 C C . PHE A 1 82 ? -10.369 5.040 3.101 1.00 90.31 82 PHE A C 1
ATOM 659 O O . PHE A 1 82 ? -11.033 5.914 2.554 1.00 90.31 82 PHE A O 1
ATOM 666 N N . THR A 1 83 ? -10.144 3.853 2.550 1.00 93.25 83 THR A N 1
ATOM 667 C CA . THR A 1 83 ? -10.611 3.478 1.210 1.00 93.25 83 THR A CA 1
ATOM 668 C C . THR A 1 83 ? -11.530 2.273 1.326 1.00 93.25 83 THR A C 1
ATOM 670 O O . THR A 1 83 ? -11.213 1.322 2.049 1.00 93.25 83 THR A O 1
ATOM 673 N N . TYR A 1 84 ? -12.687 2.317 0.666 1.00 95.50 84 TYR A N 1
ATOM 674 C CA . TYR A 1 84 ? -13.632 1.211 0.727 1.00 95.50 84 TYR A CA 1
ATOM 675 C C . TYR A 1 84 ? -13.097 0.017 -0.072 1.00 95.50 84 TYR A C 1
ATOM 677 O O . TYR A 1 84 ? -12.394 0.171 -1.069 1.00 95.50 84 TYR A O 1
ATOM 685 N N . VAL A 1 85 ? -13.382 -1.197 0.399 1.00 96.19 85 VAL A N 1
ATOM 686 C CA . VAL A 1 85 ? -12.809 -2.427 -0.161 1.00 96.19 85 VAL A CA 1
ATOM 687 C C . VAL A 1 85 ? -13.173 -2.635 -1.632 1.00 96.19 85 VAL A C 1
ATOM 689 O O . VAL A 1 85 ? -12.340 -3.132 -2.385 1.00 96.19 85 VAL A O 1
ATOM 692 N N . GLU A 1 86 ? -14.363 -2.219 -2.070 1.00 97.19 86 GLU A N 1
ATOM 693 C CA . GLU A 1 86 ? -14.768 -2.357 -3.475 1.00 97.19 86 GLU A CA 1
ATOM 694 C C . GLU A 1 86 ? -13.943 -1.459 -4.404 1.00 97.19 86 GLU A C 1
ATOM 696 O O . GLU A 1 86 ? -13.530 -1.930 -5.462 1.00 97.19 86 GLU A O 1
ATOM 701 N N . ASP A 1 87 ? -13.578 -0.246 -3.972 1.00 96.38 87 ASP A N 1
ATOM 702 C CA . ASP A 1 87 ? -12.702 0.647 -4.747 1.00 96.38 87 ASP A CA 1
ATOM 703 C C . ASP A 1 87 ? -11.309 0.019 -4.947 1.00 96.38 87 ASP A C 1
ATOM 705 O O . ASP A 1 87 ? -10.700 0.114 -6.014 1.00 96.38 87 ASP A O 1
ATOM 709 N N . ILE A 1 88 ? -10.798 -0.668 -3.916 1.00 96.00 88 ILE A N 1
ATOM 710 C CA . ILE A 1 88 ? -9.517 -1.384 -3.981 1.00 96.00 88 ILE A CA 1
ATOM 711 C C . ILE A 1 88 ? -9.606 -2.567 -4.942 1.00 96.00 88 ILE A C 1
ATOM 713 O O . ILE A 1 88 ? -8.711 -2.753 -5.7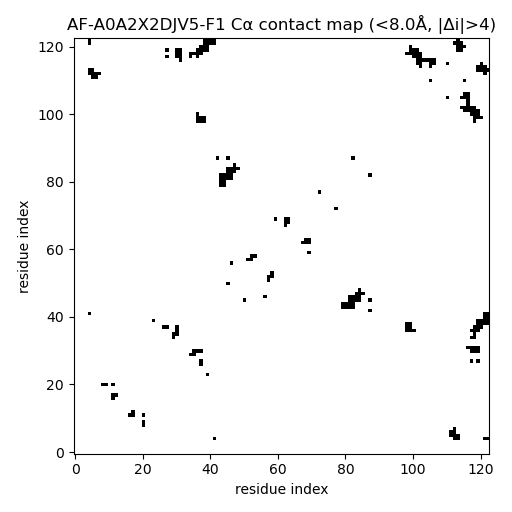67 1.00 96.00 88 ILE A O 1
ATOM 717 N N . VAL A 1 89 ? -10.668 -3.370 -4.844 1.00 96.62 89 VAL A N 1
ATOM 718 C CA . VAL A 1 89 ? -10.881 -4.528 -5.723 1.00 96.62 89 VAL A CA 1
ATOM 719 C C . VAL A 1 89 ? -10.994 -4.079 -7.177 1.00 96.62 89 VAL A C 1
ATOM 721 O O . VAL A 1 89 ? -10.360 -4.669 -8.054 1.00 96.62 89 VAL A O 1
ATOM 724 N N . GLU A 1 90 ? -11.741 -3.009 -7.435 1.00 96.94 90 GLU A N 1
ATOM 725 C CA . GLU A 1 90 ? -11.846 -2.409 -8.758 1.00 96.94 90 GLU A CA 1
ATOM 726 C C . GLU A 1 90 ? -10.477 -1.941 -9.272 1.00 96.94 90 GLU A C 1
ATOM 728 O O . GLU A 1 90 ? -10.086 -2.294 -10.387 1.00 96.94 90 GLU A O 1
ATOM 733 N N . GLY A 1 91 ? -9.718 -1.201 -8.457 1.00 95.62 91 GLY A N 1
ATOM 734 C CA . GLY A 1 91 ? -8.385 -0.717 -8.818 1.00 95.62 91 GLY A CA 1
ATOM 735 C C . GLY A 1 91 ? -7.404 -1.847 -9.142 1.00 95.62 91 GLY A C 1
ATOM 736 O O . GLY A 1 91 ? -6.718 -1.795 -10.163 1.00 95.62 91 GLY A O 1
ATOM 737 N N . VAL A 1 92 ? -7.380 -2.902 -8.320 1.00 96.88 92 VAL A N 1
ATOM 738 C CA . VAL A 1 92 ? -6.558 -4.105 -8.545 1.00 96.88 92 VAL A CA 1
ATOM 739 C C . VAL A 1 92 ? -6.963 -4.822 -9.832 1.00 96.88 92 VAL A C 1
ATOM 741 O O . VAL A 1 92 ? -6.101 -5.263 -10.588 1.00 96.88 92 VAL A O 1
ATOM 744 N N . THR A 1 93 ? -8.263 -4.920 -10.105 1.00 97.31 93 THR A N 1
ATOM 745 C CA . THR A 1 93 ? -8.761 -5.580 -11.318 1.00 97.31 93 THR A CA 1
ATOM 746 C C . THR A 1 93 ? -8.365 -4.793 -12.565 1.00 97.31 93 THR A C 1
ATOM 748 O O . THR A 1 93 ? -7.854 -5.368 -13.519 1.00 97.31 93 THR A O 1
ATOM 751 N N . ARG A 1 94 ? -8.536 -3.466 -12.551 1.00 96.62 94 ARG A N 1
ATOM 752 C CA . ARG A 1 94 ? -8.210 -2.597 -13.693 1.00 96.62 94 ARG A CA 1
ATOM 753 C C . ARG A 1 94 ? -6.712 -2.536 -13.988 1.00 96.62 94 ARG A C 1
ATOM 755 O O . ARG A 1 94 ? -6.333 -2.418 -15.148 1.00 96.62 94 ARG A O 1
ATOM 762 N N . ILE A 1 95 ? -5.861 -2.584 -12.961 1.00 96.44 95 ILE A N 1
ATOM 763 C CA . ILE A 1 95 ? -4.408 -2.483 -13.155 1.00 96.44 95 ILE A CA 1
ATOM 764 C C . ILE A 1 95 ? -3.769 -3.796 -13.617 1.00 96.44 95 ILE A C 1
ATOM 766 O O . ILE A 1 95 ? -2.651 -3.769 -14.122 1.00 96.44 95 ILE A O 1
ATOM 770 N N . ALA A 1 96 ? -4.459 -4.934 -13.483 1.00 94.94 96 ALA A N 1
ATOM 771 C CA . ALA A 1 96 ? -3.924 -6.243 -13.857 1.00 94.94 96 ALA A CA 1
ATOM 772 C C . ALA A 1 96 ? -3.466 -6.311 -15.328 1.00 94.94 96 ALA A C 1
ATOM 774 O O . ALA A 1 96 ? -2.450 -6.939 -15.621 1.00 94.94 96 ALA A O 1
ATOM 775 N N . ASP A 1 97 ? -4.160 -5.602 -16.222 1.00 95.19 97 ASP A N 1
ATOM 776 C CA . ASP A 1 97 ? -3.840 -5.547 -17.654 1.00 95.19 97 ASP A CA 1
ATOM 777 C C . ASP A 1 97 ? -2.854 -4.418 -18.020 1.00 95.19 97 ASP A C 1
ATOM 779 O O . ASP A 1 97 ? -2.420 -4.298 -19.168 1.00 95.19 97 ASP A O 1
ATOM 783 N N . VAL A 1 98 ? -2.467 -3.577 -17.055 1.00 96.62 98 VAL A N 1
ATOM 784 C CA . VAL A 1 98 ? -1.537 -2.459 -17.262 1.00 96.62 98 VAL A CA 1
ATOM 785 C C . VAL A 1 98 ? -0.119 -2.915 -16.934 1.00 96.62 98 VAL A C 1
ATOM 787 O O . VAL A 1 98 ? 0.378 -2.774 -15.815 1.00 96.62 98 VAL A O 1
ATOM 790 N N . ILE A 1 99 ? 0.543 -3.478 -17.942 1.00 96.38 99 ILE A N 1
ATOM 791 C CA . ILE A 1 99 ? 1.879 -4.059 -17.800 1.00 96.38 99 ILE A CA 1
ATOM 792 C C . ILE A 1 99 ? 2.936 -2.939 -17.735 1.00 96.38 99 ILE A C 1
ATOM 794 O O . ILE A 1 99 ? 3.050 -2.154 -18.681 1.00 96.38 99 ILE A O 1
ATOM 798 N N . PRO A 1 100 ? 3.742 -2.850 -16.660 1.00 95.56 100 PRO A N 1
ATOM 799 C CA . PRO A 1 100 ? 4.794 -1.849 -16.558 1.00 95.56 100 PRO A CA 1
ATOM 800 C C . PRO A 1 100 ? 5.903 -2.119 -17.577 1.00 95.56 100 PRO A C 1
ATOM 802 O O . PRO A 1 100 ? 6.371 -3.246 -17.739 1.00 95.56 100 PRO A O 1
ATOM 805 N N . THR A 1 101 ? 6.354 -1.061 -18.244 1.00 94.69 101 THR A N 1
ATOM 806 C CA . THR A 1 101 ? 7.426 -1.114 -19.241 1.00 94.69 101 THR A CA 1
ATOM 807 C C . THR A 1 101 ? 8.695 -0.466 -18.708 1.00 94.69 101 THR A C 1
ATOM 809 O O . THR A 1 101 ? 8.635 0.552 -18.019 1.00 94.69 101 THR A O 1
ATOM 812 N N . ALA A 1 102 ? 9.846 -1.022 -19.078 1.00 93.56 102 ALA A N 1
ATOM 813 C CA . ALA A 1 102 ? 11.146 -0.440 -18.768 1.00 93.56 102 ALA A CA 1
ATOM 814 C C . ALA A 1 102 ? 11.301 0.966 -19.371 1.00 93.56 102 ALA A C 1
ATOM 816 O O . ALA A 1 102 ? 10.999 1.179 -20.547 1.00 93.56 102 ALA A O 1
ATOM 817 N N . GLN A 1 103 ? 11.824 1.911 -18.589 1.00 90.94 103 GLN A N 1
ATOM 818 C CA . GLN A 1 103 ? 12.175 3.249 -19.067 1.00 90.94 103 GLN A CA 1
ATOM 819 C C . GLN A 1 103 ? 13.680 3.321 -19.353 1.00 90.94 103 GLN A C 1
ATOM 821 O O . GLN A 1 103 ? 14.486 3.458 -18.435 1.00 90.94 103 GLN A O 1
ATOM 826 N N . GLN A 1 104 ? 14.068 3.226 -20.629 1.00 84.25 104 GLN A N 1
ATOM 827 C CA . GLN A 1 104 ? 15.482 3.160 -21.039 1.00 84.25 104 GLN A CA 1
ATOM 828 C C . GLN A 1 104 ? 16.304 4.377 -20.586 1.00 84.25 104 GLN A C 1
ATOM 830 O O . GLN A 1 104 ? 17.460 4.222 -20.199 1.00 84.25 104 GLN A O 1
ATOM 835 N N . ASP A 1 105 ? 15.692 5.561 -20.557 1.00 87.19 105 ASP A N 1
ATOM 836 C CA . ASP A 1 105 ? 16.359 6.808 -20.166 1.00 87.19 105 ASP A CA 1
ATOM 837 C C . ASP A 1 105 ? 16.295 7.096 -18.657 1.00 87.19 105 ASP A C 1
ATOM 839 O O . ASP A 1 105 ? 16.733 8.158 -18.204 1.00 87.19 105 ASP A O 1
ATOM 843 N N . TRP A 1 106 ? 15.756 6.171 -17.855 1.00 91.56 106 TRP A N 1
ATOM 844 C CA . TRP A 1 106 ? 15.632 6.366 -16.414 1.00 91.56 106 TRP A CA 1
ATOM 845 C C . TRP A 1 106 ? 17.006 6.416 -15.740 1.00 91.56 106 TRP A C 1
ATOM 847 O O . TRP A 1 106 ? 17.854 5.538 -15.919 1.00 91.56 106 TRP A O 1
ATOM 857 N N . LYS A 1 107 ? 17.217 7.438 -14.905 1.00 86.50 107 LYS A N 1
ATOM 858 C CA . LYS A 1 107 ? 18.435 7.618 -14.103 1.00 86.50 107 LYS A CA 1
ATOM 859 C C . LYS A 1 107 ? 18.066 7.951 -12.670 1.00 86.50 107 LYS A C 1
ATOM 861 O O . LYS A 1 107 ? 17.181 8.769 -12.446 1.00 86.50 107 LYS A O 1
ATOM 866 N N . VAL A 1 108 ? 18.837 7.444 -11.709 1.00 83.38 108 VAL A N 1
ATOM 867 C CA . VAL A 1 108 ? 18.642 7.713 -10.269 1.00 83.38 108 VAL A CA 1
ATOM 868 C C . VAL A 1 108 ? 18.576 9.215 -9.948 1.00 83.38 108 VAL A C 1
ATOM 870 O O . VAL A 1 108 ? 17.847 9.618 -9.051 1.00 83.38 108 VAL A O 1
ATOM 873 N N . SER A 1 109 ? 19.311 10.054 -10.683 1.00 84.50 109 SER A N 1
ATOM 874 C CA . SER A 1 109 ? 19.369 11.504 -10.457 1.00 84.50 109 SER A CA 1
ATOM 875 C C . SER A 1 109 ? 18.153 12.293 -10.953 1.00 84.50 109 SER A C 1
ATOM 877 O O . SER A 1 109 ? 18.007 13.453 -10.583 1.00 84.50 109 SER A O 1
ATOM 879 N N . THR A 1 110 ? 17.323 11.712 -11.822 1.00 82.31 110 THR A N 1
ATOM 880 C CA . THR A 1 110 ? 16.223 12.429 -12.508 1.00 82.31 110 THR A CA 1
ATOM 881 C C . THR A 1 110 ? 14.893 11.683 -12.468 1.00 82.31 110 THR A C 1
ATOM 883 O O . THR A 1 110 ? 13.842 12.298 -12.615 1.00 82.31 110 THR A O 1
ATOM 886 N N . GLY A 1 111 ? 14.929 10.370 -12.261 1.00 81.12 111 GLY A N 1
ATOM 887 C CA . GLY A 1 111 ? 13.760 9.521 -12.122 1.00 81.12 111 GLY A CA 1
ATOM 888 C C . GLY A 1 111 ? 13.196 9.525 -10.705 1.00 81.12 111 GLY A C 1
ATOM 889 O O . GLY A 1 111 ? 13.801 10.030 -9.758 1.00 81.12 111 GLY A O 1
ATOM 890 N N . THR A 1 112 ? 12.019 8.922 -10.560 1.00 86.44 112 THR A N 1
ATOM 891 C CA . THR A 1 112 ? 11.355 8.765 -9.262 1.00 86.44 112 THR A CA 1
ATOM 892 C C . THR A 1 112 ? 11.492 7.328 -8.753 1.00 86.44 112 THR A C 1
ATOM 894 O O . THR A 1 112 ? 11.682 6.417 -9.562 1.00 86.44 112 THR A O 1
ATOM 897 N N . PRO A 1 113 ? 11.343 7.080 -7.438 1.00 84.38 113 PRO A N 1
ATOM 898 C CA . PRO A 1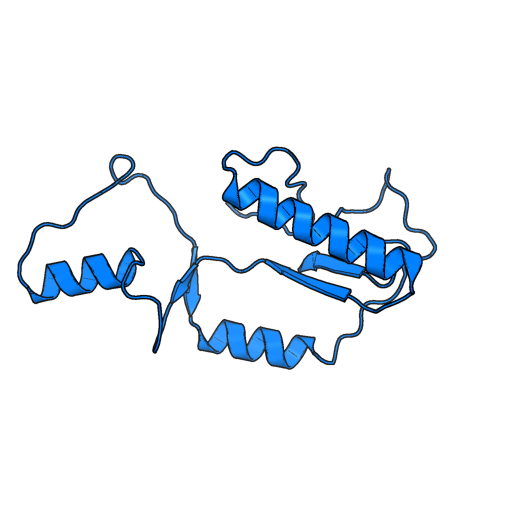 113 ? 11.294 5.725 -6.880 1.00 84.38 113 PRO A CA 1
ATOM 899 C C . PRO A 1 113 ? 10.113 4.880 -7.384 1.00 84.38 113 PRO A C 1
ATOM 901 O O . PRO A 1 113 ? 10.070 3.681 -7.110 1.00 84.38 113 PRO A O 1
ATOM 904 N N . ALA A 1 114 ? 9.139 5.506 -8.050 1.00 89.69 114 ALA A N 1
ATOM 905 C CA . ALA A 1 114 ? 7.952 4.851 -8.580 1.00 89.69 114 ALA A CA 1
ATOM 906 C C . ALA A 1 114 ? 8.151 4.271 -9.988 1.00 89.69 114 ALA A C 1
ATOM 908 O O . ALA A 1 114 ? 7.302 3.509 -10.438 1.00 89.69 114 ALA A O 1
ATOM 909 N N . ASP A 1 115 ? 9.252 4.601 -10.666 1.00 91.38 115 ASP A N 1
ATOM 910 C CA . ASP A 1 115 ? 9.581 4.129 -12.013 1.00 91.38 115 ASP A CA 1
ATOM 911 C C . ASP A 1 115 ? 10.992 3.526 -12.043 1.00 91.38 115 ASP A C 1
ATOM 913 O O . ASP A 1 115 ? 11.771 3.682 -11.097 1.00 91.38 115 ASP A O 1
ATOM 917 N N . SER A 1 116 ? 11.349 2.836 -13.130 1.00 93.12 116 SER A N 1
ATOM 918 C CA . SER A 1 116 ? 12.682 2.256 -13.270 1.00 93.12 116 SER A CA 1
ATOM 919 C C . SER A 1 116 ? 13.105 1.987 -14.717 1.00 93.12 116 SER A C 1
ATOM 921 O O . SER A 1 116 ? 12.287 1.939 -15.633 1.00 93.12 116 SER A O 1
ATOM 923 N N . SER A 1 117 ? 14.401 1.718 -14.898 1.00 93.56 117 SER A N 1
ATOM 924 C CA . SER A 1 117 ? 14.948 1.074 -16.095 1.00 93.56 117 SER A CA 1
ATOM 925 C C . SER A 1 117 ? 14.556 -0.404 -16.230 1.00 93.56 117 SER A C 1
ATOM 927 O O . SER A 1 117 ? 14.742 -0.986 -17.292 1.00 93.56 117 SER A O 1
ATOM 929 N N . ALA A 1 118 ? 13.995 -1.011 -15.181 1.00 95.19 118 ALA A N 1
ATOM 930 C CA . ALA A 1 118 ? 13.307 -2.303 -15.228 1.00 95.19 118 ALA A CA 1
ATOM 931 C C . ALA A 1 118 ? 11.805 -2.122 -15.535 1.00 95.19 118 ALA A C 1
ATOM 933 O O . ALA A 1 118 ? 11.288 -1.025 -15.310 1.00 95.19 118 ALA A O 1
ATOM 934 N N . PRO A 1 119 ? 11.073 -3.163 -15.986 1.00 96.81 119 PRO A N 1
ATOM 935 C CA . PRO A 1 119 ? 9.611 -3.132 -16.110 1.00 96.81 119 PRO A CA 1
ATOM 936 C C . PRO A 1 119 ? 8.935 -3.131 -14.724 1.00 96.81 119 PRO A C 1
ATOM 938 O O . PRO A 1 119 ? 8.287 -4.089 -14.310 1.00 96.81 119 PRO A O 1
ATOM 941 N N . TYR A 1 120 ? 9.120 -2.041 -13.981 1.00 96.31 120 TYR A N 1
ATOM 942 C CA . TYR A 1 120 ? 8.729 -1.885 -12.587 1.00 96.31 120 TYR A CA 1
ATOM 943 C C . TYR A 1 120 ? 7.998 -0.560 -12.378 1.00 96.31 120 TYR A C 1
ATOM 945 O O . TYR A 1 120 ? 8.470 0.486 -12.831 1.00 96.31 120 TYR A O 1
ATOM 953 N N . LYS A 1 121 ? 6.877 -0.603 -11.652 1.00 95.62 121 LYS A N 1
ATOM 954 C CA . LYS A 1 121 ? 6.091 0.584 -11.306 1.00 95.62 121 LYS A CA 1
ATOM 955 C C . LYS A 1 121 ? 5.526 0.503 -9.889 1.00 95.62 121 LYS A C 1
ATOM 957 O O . LYS A 1 121 ? 5.065 -0.558 -9.479 1.00 95.62 121 LYS A O 1
ATOM 962 N N . VAL A 1 122 ? 5.517 1.618 -9.159 1.00 94.56 122 VAL A N 1
ATOM 963 C CA . VAL A 1 122 ? 4.767 1.770 -7.898 1.00 94.56 122 VAL A CA 1
ATOM 964 C C . VAL A 1 122 ? 3.648 2.786 -8.085 1.00 94.56 122 VAL A C 1
ATOM 966 O O . VAL A 1 122 ? 3.883 3.851 -8.655 1.00 94.56 122 VAL A O 1
ATOM 969 N N . LEU A 1 123 ? 2.457 2.455 -7.587 1.00 90.12 123 LEU A N 1
ATOM 970 C CA . LEU A 1 123 ? 1.258 3.292 -7.603 1.00 90.12 123 LEU A CA 1
ATOM 971 C C . LEU A 1 123 ? 0.761 3.564 -6.180 1.00 90.12 123 LEU A C 1
ATOM 973 O O . LEU A 1 123 ? 0.816 2.634 -5.333 1.00 90.12 123 LEU A O 1
#

Radius of gyration: 18.25 Å; Cα contacts (8 Å, |Δi|>4): 133; chains: 1; bounding box: 43×26×47 Å

Foldseek 3Di:
DDDDLLDDPPDDPDPVSVVVVVVQVVQVVCLVVPLDFEEAEDDWAEDDPPDDCPDQVNQVVVCVVVVHDRDDPPVVPDDGDYDYPVVVVVVVVVCPPVGQDADCPDDPVPDGSQHHNGSGGYD

Sequence (123 aa):
MPFSPHDQANHPVSLYAATKKANELMAHSYSHLYGIPTTGLRFFTVYGPWGRPDMALFKFTKAIINNQPIDIYNHGEMKRDFTYVEDIVEGVTRIADVIPTAQQDWKVSTGTPADSSAPYKVL

InterPro domains:
  IPR001509 NAD-dependent epimerase/dehydratase [PF01370] (11-97)
  IPR036291 NAD(P)-binding domain superfamily [SSF51735] (2-112)

Mean predicted aligned error: 4.97 Å

Solvent-accessible surface area (backbone atoms only — not comparable to full-atom values): 7489 Å² total; per-residue (Å²): 131,89,85,56,59,60,55,86,74,88,79,57,93,40,71,70,52,42,53,54,47,50,49,54,55,51,50,47,51,47,11,54,76,68,63,42,64,36,80,47,78,72,80,67,48,70,40,57,90,93,50,65,70,87,39,67,68,49,47,45,53,52,19,58,78,68,76,43,84,74,90,72,60,72,90,68,72,72,83,80,62,75,41,54,48,65,61,52,52,50,50,55,60,65,46,70,80,60,74,41,64,52,32,86,86,52,41,90,92,79,50,45,84,21,52,35,58,27,14,29,34,44,80

Secondary structure (DSSP, 8-state):
----TTS---S-SSHHHHHHHHHHHHHHHHHHHH---EEE----EEESTT--TTSHHHHHHHHHHTTPPP---GGG-----EEEHHHHHHHHHHHTT------TT--TTTS-TT--SSSEEE-